Protein AF-A0A973NUR5-F1 (afdb_monomer_lite)

Foldseek 3Di:
DDDDDDDDDDDDDPDPDDPPDDDDDPPDDDDDDDDDDDDDDDDDDDDDDDDDDDDDDDDDDDDPPDPPPDDDDDDPDDDDDDDDDLAQDDDQWHDWDLWEWDQDPQWIWIKAWTQHPVRDIAIWIWATDNDSNCSHVTDIGTDPHGFHNWYWDQDVVVRDIDIHGDDD

Structure (mmCIF, N/CA/C/O backbone):
data_AF-A0A973NUR5-F1
#
_entry.id   AF-A0A973NUR5-F1
#
loop_
_atom_site.group_PDB
_atom_site.id
_atom_site.type_symbol
_atom_site.label_atom_id
_atom_site.label_alt_id
_atom_site.label_comp_id
_atom_site.label_asym_id
_atom_site.label_entity_id
_atom_site.label_seq_id
_atom_site.pdbx_PDB_ins_code
_atom_site.Cartn_x
_atom_site.Cartn_y
_atom_site.Cartn_z
_atom_site.occupancy
_atom_site.B_iso_or_equiv
_atom_site.auth_seq_id
_atom_site.auth_comp_id
_atom_site.auth_asym_id
_atom_site.auth_atom_id
_atom_site.pdbx_PDB_model_num
ATOM 1 N N . MET A 1 1 ? -3.883 46.532 49.078 1.00 40.19 1 MET A N 1
ATOM 2 C CA . MET A 1 1 ? -2.417 46.503 48.897 1.00 40.19 1 MET A CA 1
ATOM 3 C C . MET A 1 1 ? -2.118 45.722 47.630 1.00 40.19 1 MET A C 1
ATOM 5 O O . MET A 1 1 ? -2.351 44.525 47.605 1.00 40.19 1 MET A O 1
ATOM 9 N N . VAL A 1 2 ? -1.672 46.407 46.583 1.00 46.09 2 VAL A N 1
ATOM 10 C CA . VAL A 1 2 ? -0.840 45.842 45.503 1.00 46.09 2 VAL A CA 1
ATOM 11 C C . VAL A 1 2 ? 0.443 46.679 45.552 1.00 46.09 2 VAL A C 1
ATOM 13 O O . VAL A 1 2 ? 0.330 47.873 45.848 1.00 46.09 2 VAL A O 1
ATOM 16 N N . PRO A 1 3 ? 1.641 46.087 45.427 1.00 41.44 3 PRO A N 1
ATOM 17 C CA . PRO A 1 3 ? 2.214 45.682 44.132 1.00 41.44 3 PRO A CA 1
ATOM 18 C C . PRO A 1 3 ? 2.922 44.298 44.273 1.00 41.44 3 PRO A C 1
ATOM 20 O O . PRO A 1 3 ? 2.780 43.664 45.308 1.00 41.44 3 PRO A O 1
ATOM 23 N N . SER A 1 4 ? 3.659 43.680 43.348 1.00 32.97 4 SER A N 1
ATOM 24 C CA . SER A 1 4 ? 4.375 44.131 42.161 1.00 32.97 4 SER A CA 1
ATOM 25 C C . SER A 1 4 ? 4.742 42.920 41.286 1.00 32.97 4 SER A C 1
ATOM 27 O O . SER A 1 4 ? 4.818 41.785 41.752 1.00 32.97 4 SER A O 1
ATOM 29 N N . THR A 1 5 ? 4.984 43.207 40.017 1.00 37.94 5 THR A N 1
ATOM 30 C CA . THR A 1 5 ? 5.386 42.335 38.907 1.00 37.94 5 THR A CA 1
ATOM 31 C C . THR A 1 5 ? 6.862 41.905 38.917 1.00 37.94 5 THR A C 1
ATOM 33 O O . THR A 1 5 ? 7.700 42.609 39.472 1.00 37.94 5 THR A O 1
ATOM 36 N N . ALA A 1 6 ? 7.138 40.880 38.092 1.00 32.84 6 ALA A N 1
ATOM 37 C CA . ALA A 1 6 ? 8.287 40.709 37.178 1.00 32.84 6 ALA A CA 1
ATOM 38 C C . ALA A 1 6 ? 9.321 39.615 37.509 1.00 32.84 6 ALA A C 1
ATOM 40 O O . ALA A 1 6 ? 9.867 39.549 38.605 1.00 32.84 6 ALA A O 1
ATOM 41 N N . GLY A 1 7 ? 9.639 38.810 36.483 1.00 30.42 7 GLY A N 1
ATOM 42 C CA . GLY A 1 7 ? 10.801 37.923 36.467 1.00 30.42 7 GLY A CA 1
ATOM 43 C C . GLY A 1 7 ? 10.795 36.853 35.369 1.00 30.42 7 GLY A C 1
ATOM 44 O O . GLY A 1 7 ? 10.789 35.671 35.687 1.00 30.42 7 GLY A O 1
ATOM 45 N N . THR A 1 8 ? 10.820 37.238 34.089 1.00 40.22 8 THR A N 1
ATOM 46 C CA . THR A 1 8 ? 11.348 36.375 33.008 1.00 40.22 8 THR A CA 1
ATOM 47 C C . THR A 1 8 ? 12.877 36.503 32.980 1.00 40.22 8 THR A C 1
ATOM 49 O O . THR A 1 8 ? 13.383 37.612 33.161 1.00 40.22 8 THR A O 1
ATOM 52 N N . PRO A 1 9 ? 13.625 35.412 32.735 1.00 41.31 9 PRO A N 1
ATOM 53 C CA . PRO A 1 9 ? 14.464 35.345 31.526 1.00 41.31 9 PRO A CA 1
ATOM 54 C C . PRO A 1 9 ? 14.429 33.929 30.898 1.00 41.31 9 PRO A C 1
ATOM 56 O O . PRO A 1 9 ? 14.382 32.927 31.595 1.00 41.31 9 PRO A O 1
ATOM 59 N N . SER A 1 10 ? 14.227 33.786 29.588 1.00 30.02 10 SER A N 1
ATOM 60 C CA . SER A 1 10 ? 15.216 33.899 28.498 1.00 30.02 10 SER A CA 1
ATOM 61 C C . SER A 1 10 ? 15.787 32.536 28.076 1.00 30.02 10 SER A C 1
ATOM 63 O O . SER A 1 10 ? 16.493 31.886 28.834 1.00 30.02 10 SER A O 1
ATOM 65 N N . GLY A 1 11 ? 15.518 32.174 26.816 1.00 26.78 11 GLY A N 1
ATOM 66 C CA . GLY A 1 11 ? 16.498 31.533 25.936 1.00 26.78 11 GLY A CA 1
ATOM 67 C C . GLY A 1 11 ? 16.637 30.009 25.984 1.00 26.78 11 GLY A C 1
ATOM 68 O O . GLY A 1 11 ? 17.470 29.472 26.700 1.00 26.78 11 GLY A O 1
ATOM 69 N N . SER A 1 12 ? 15.954 29.309 25.079 1.00 30.83 12 SER A N 1
ATOM 70 C CA . SER A 1 12 ? 16.632 28.638 23.953 1.00 30.83 12 SER A CA 1
ATOM 71 C C . SER A 1 12 ? 15.610 27.942 23.052 1.00 30.83 12 SER A C 1
ATOM 73 O O . SER A 1 12 ? 15.053 26.891 23.348 1.00 30.83 12 SER A O 1
ATOM 75 N N . THR A 1 13 ? 15.358 28.577 21.916 1.00 32.00 13 THR A N 1
ATOM 76 C CA . THR A 1 13 ? 14.770 27.978 20.723 1.00 32.00 13 THR A CA 1
ATOM 77 C C . THR A 1 13 ? 15.790 27.030 20.098 1.00 32.00 13 THR A C 1
ATOM 79 O O . THR A 1 13 ? 16.827 27.468 19.605 1.00 32.00 13 THR A O 1
ATOM 82 N N . SER A 1 14 ? 15.503 25.731 20.068 1.00 30.48 14 SER A N 1
ATOM 83 C CA . SER A 1 14 ? 16.215 24.780 19.213 1.00 30.48 14 SER A CA 1
ATOM 84 C C . SER A 1 14 ? 15.539 24.728 17.842 1.00 30.48 14 SER A C 1
ATOM 86 O O . SER A 1 14 ? 14.728 23.862 17.530 1.00 30.48 14 SER A O 1
ATOM 88 N N . THR A 1 15 ? 15.883 25.698 16.999 1.00 30.20 15 THR A N 1
ATOM 89 C CA . THR A 1 15 ? 15.704 25.609 15.548 1.00 30.20 15 THR A CA 1
ATOM 90 C 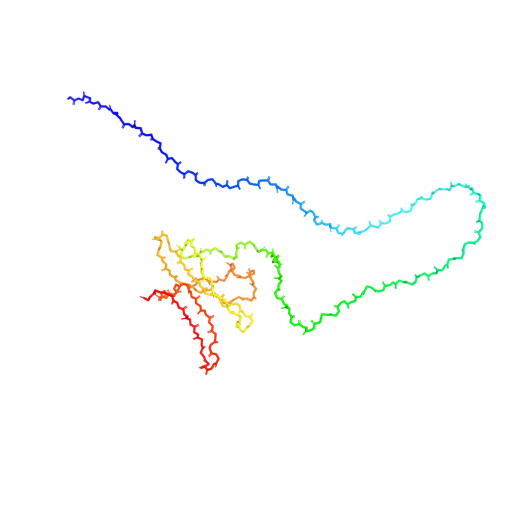C . THR A 1 15 ? 16.773 24.679 14.989 1.00 30.20 15 THR A C 1
ATOM 92 O O . THR A 1 15 ? 17.932 25.076 14.871 1.00 30.20 15 THR A O 1
ATOM 95 N N . THR A 1 16 ? 16.419 23.446 14.633 1.00 33.38 16 THR A N 1
ATOM 96 C CA . THR A 1 16 ? 17.281 22.634 13.766 1.00 33.38 16 THR A CA 1
ATOM 97 C C . THR A 1 16 ? 16.956 22.991 12.321 1.00 33.38 16 THR A C 1
ATOM 99 O O . THR A 1 16 ? 15.876 22.702 11.811 1.00 33.38 16 THR A O 1
ATOM 102 N N . GLY A 1 17 ? 17.878 23.742 11.722 1.00 28.77 17 GLY A N 1
ATOM 103 C CA . GLY A 1 17 ? 17.752 24.339 10.404 1.00 28.77 17 GLY A CA 1
ATOM 104 C C . GLY A 1 17 ? 17.673 23.323 9.269 1.00 28.77 17 GLY A C 1
ATOM 105 O O . GLY A 1 17 ? 18.337 22.288 9.261 1.00 28.77 17 GLY A O 1
ATOM 106 N N . ALA A 1 18 ? 16.868 23.693 8.279 1.00 35.31 18 ALA A N 1
ATOM 107 C CA . ALA A 1 18 ? 16.905 23.167 6.929 1.00 35.31 18 ALA A CA 1
ATOM 108 C C . ALA A 1 18 ? 18.272 23.441 6.274 1.00 35.31 18 ALA A C 1
ATOM 110 O O . ALA A 1 18 ? 18.810 24.541 6.436 1.00 35.31 18 ALA A O 1
ATOM 111 N N . PRO A 1 19 ? 18.810 22.534 5.444 1.00 37.59 19 PRO A N 1
ATOM 112 C CA . PRO A 1 19 ? 19.775 22.939 4.442 1.00 37.59 19 PRO A CA 1
ATOM 113 C C . PRO A 1 19 ? 19.035 23.678 3.319 1.00 37.59 19 PRO A C 1
ATOM 115 O O . PRO A 1 19 ? 18.439 23.081 2.424 1.00 37.59 19 PRO A O 1
ATOM 118 N N . SER A 1 20 ? 19.089 25.010 3.383 1.00 35.62 20 SER A N 1
ATOM 119 C CA . SER A 1 20 ? 18.878 25.884 2.230 1.00 35.62 20 SER A CA 1
ATOM 120 C C . SER A 1 20 ? 19.991 25.605 1.220 1.00 35.62 20 SER A C 1
ATOM 122 O O . SER A 1 20 ? 21.132 26.025 1.399 1.00 35.62 20 SER A O 1
ATOM 124 N N . GLY A 1 21 ? 19.661 24.847 0.180 1.00 30.42 21 GLY A N 1
ATOM 125 C CA . GLY A 1 21 ? 20.516 24.577 -0.970 1.00 30.42 21 GLY A CA 1
ATOM 126 C C . GLY A 1 21 ? 19.815 25.016 -2.245 1.00 30.42 21 GLY A C 1
ATOM 127 O O . GLY A 1 21 ? 19.405 24.188 -3.052 1.00 30.42 21 GLY A O 1
ATOM 128 N N . THR A 1 22 ? 19.634 26.321 -2.427 1.00 35.69 22 THR A N 1
ATOM 129 C CA . THR A 1 22 ? 19.137 26.878 -3.685 1.00 35.69 22 THR A CA 1
ATOM 130 C C . THR A 1 22 ? 20.237 26.786 -4.739 1.00 35.69 22 THR A C 1
ATOM 132 O O . THR A 1 22 ? 21.165 27.592 -4.747 1.00 35.69 22 THR A O 1
ATOM 135 N N . ARG A 1 23 ? 20.108 25.850 -5.679 1.00 34.75 23 ARG A N 1
ATOM 136 C CA . ARG A 1 23 ? 20.484 26.079 -7.080 1.00 34.75 23 ARG A CA 1
ATOM 137 C C . ARG A 1 23 ? 19.408 25.471 -7.970 1.00 34.75 23 ARG A C 1
ATOM 139 O O . ARG A 1 23 ? 19.351 24.262 -8.160 1.00 34.75 23 ARG A O 1
ATOM 146 N N . LEU A 1 24 ? 18.546 26.339 -8.504 1.00 34.09 24 LEU A N 1
ATOM 147 C CA . LEU A 1 24 ? 17.799 26.034 -9.715 1.00 34.09 24 LEU A CA 1
ATOM 148 C C . LEU A 1 24 ? 18.813 25.845 -10.844 1.00 34.09 24 LEU A C 1
ATOM 150 O O . LEU A 1 24 ? 19.544 26.770 -11.191 1.00 34.09 24 LEU A O 1
ATOM 154 N N . SER A 1 25 ? 18.805 24.670 -11.449 1.00 33.41 25 SER A N 1
ATOM 155 C CA . SER A 1 25 ? 19.230 24.499 -12.831 1.00 33.41 25 SER A CA 1
ATOM 156 C C . SER A 1 25 ? 18.106 23.766 -13.541 1.00 33.41 25 SER A C 1
ATOM 158 O O . SER A 1 25 ? 17.991 22.545 -13.483 1.00 33.41 25 SER A O 1
ATOM 160 N N . SER A 1 26 ? 17.229 24.558 -14.151 1.00 36.06 26 SER A N 1
ATOM 161 C CA . SER A 1 26 ? 16.274 24.123 -15.159 1.00 36.06 26 SER A CA 1
ATOM 162 C C . SER A 1 26 ? 17.050 23.476 -16.307 1.00 36.06 26 SER A C 1
ATOM 164 O O . SER A 1 26 ? 17.674 24.180 -17.100 1.00 36.06 26 SER A O 1
ATOM 166 N N . ALA A 1 27 ? 17.044 22.147 -16.386 1.00 36.31 27 ALA A N 1
ATOM 167 C CA . ALA A 1 27 ? 17.472 21.452 -17.590 1.00 36.31 27 ALA A CA 1
ATOM 168 C C . ALA A 1 27 ? 16.307 21.508 -18.581 1.00 36.31 27 ALA A C 1
ATOM 170 O O . ALA A 1 27 ? 15.298 20.819 -18.437 1.00 36.31 27 ALA A O 1
ATOM 171 N N . SER A 1 28 ? 16.428 22.414 -19.541 1.00 35.59 28 SER A N 1
ATOM 172 C CA . SER A 1 28 ? 15.559 22.536 -20.698 1.00 35.59 28 SER A CA 1
ATOM 173 C C . SER A 1 28 ? 15.670 21.278 -21.561 1.00 35.59 28 SER A C 1
ATOM 175 O O . SER A 1 28 ? 16.735 20.958 -22.084 1.00 35.59 28 SER A O 1
ATOM 177 N N . SER A 1 29 ? 14.554 20.574 -21.739 1.00 37.75 29 SER A N 1
ATOM 178 C CA . SER A 1 29 ? 14.399 19.600 -22.819 1.00 37.75 29 SER A CA 1
ATOM 179 C C . SER A 1 29 ? 14.508 20.323 -24.166 1.00 37.75 29 SER A C 1
ATOM 181 O O . SER A 1 29 ? 13.831 21.340 -24.343 1.00 37.75 29 SER A O 1
ATOM 183 N N . PRO A 1 30 ? 15.282 19.835 -25.149 1.00 37.53 30 PRO A N 1
ATOM 184 C CA . PRO A 1 30 ? 15.168 20.356 -26.500 1.00 37.53 30 PRO A CA 1
ATOM 185 C C . PRO A 1 30 ? 13.855 19.857 -27.114 1.00 37.53 30 PRO A C 1
ATOM 187 O O . PRO A 1 30 ? 13.684 18.673 -27.404 1.00 37.53 30 PRO A O 1
ATOM 190 N N . ALA A 1 31 ? 12.913 20.781 -27.299 1.00 34.03 31 ALA A N 1
ATOM 191 C CA . ALA A 1 31 ? 11.789 20.596 -28.199 1.00 34.03 31 ALA A CA 1
ATOM 192 C C . ALA A 1 31 ? 12.322 20.577 -29.640 1.00 34.03 31 ALA A C 1
ATOM 194 O O . ALA A 1 31 ? 12.933 21.542 -30.099 1.00 34.03 31 ALA A O 1
ATOM 195 N N . ALA A 1 32 ? 12.097 19.476 -30.352 1.00 32.25 32 ALA A N 1
ATOM 196 C CA . ALA A 1 32 ? 12.304 19.410 -31.789 1.00 32.25 32 ALA A CA 1
ATOM 197 C C . ALA A 1 32 ? 11.175 20.187 -32.482 1.00 32.25 32 ALA A C 1
ATOM 199 O O . ALA A 1 32 ? 10.031 19.736 -32.507 1.00 32.25 32 ALA A O 1
ATOM 200 N N . ALA A 1 33 ? 11.496 21.357 -33.031 1.00 36.47 33 ALA A N 1
ATOM 201 C CA . ALA A 1 33 ? 10.633 22.080 -33.957 1.00 36.47 33 ALA A CA 1
ATOM 202 C C . ALA A 1 33 ? 11.183 21.905 -35.380 1.00 36.47 33 ALA A C 1
ATOM 204 O O . ALA A 1 33 ? 12.280 22.363 -35.695 1.00 36.47 33 ALA A O 1
ATOM 205 N N . GLY A 1 34 ? 10.419 21.208 -36.221 1.00 29.70 34 GLY A N 1
ATOM 206 C CA . GLY A 1 34 ? 10.587 21.186 -37.672 1.00 29.70 34 GLY A CA 1
ATOM 207 C C . GLY A 1 34 ? 9.633 22.179 -38.346 1.00 29.70 34 GLY A C 1
ATOM 208 O O . GLY A 1 34 ? 8.526 22.398 -37.863 1.00 29.70 34 GLY A O 1
ATOM 209 N N . GLY A 1 35 ? 10.070 22.753 -39.471 1.00 30.16 35 GLY A N 1
ATOM 210 C CA . GLY A 1 35 ? 9.287 23.622 -40.365 1.00 30.16 35 GLY A CA 1
ATOM 211 C C . GLY A 1 35 ? 10.204 24.650 -41.042 1.00 30.16 35 GLY A C 1
ATOM 212 O O . GLY A 1 35 ? 10.656 25.578 -40.391 1.00 30.16 35 GLY A O 1
ATOM 213 N N . SER A 1 36 ? 10.742 24.385 -42.235 1.00 30.33 36 SER A N 1
ATOM 214 C CA . SER A 1 36 ? 10.149 24.570 -43.577 1.00 30.33 36 SER A CA 1
ATOM 215 C C . SER A 1 36 ? 10.411 25.959 -44.194 1.00 30.33 36 SER A C 1
ATOM 217 O O . SER A 1 36 ? 9.824 26.949 -43.783 1.00 30.33 36 SER A O 1
ATOM 219 N N . THR A 1 37 ? 11.223 25.939 -45.266 1.00 31.55 37 THR A N 1
ATOM 220 C CA . THR A 1 37 ? 11.188 26.755 -46.508 1.00 31.55 37 THR A CA 1
ATOM 221 C C . THR A 1 37 ? 11.342 28.283 -46.455 1.00 31.55 37 THR A C 1
ATOM 223 O O . THR A 1 37 ? 10.459 28.980 -45.969 1.00 31.55 37 THR A O 1
ATOM 226 N N . THR A 1 38 ? 12.339 28.830 -47.173 1.00 30.36 38 THR A N 1
ATOM 227 C CA . THR A 1 38 ? 12.161 29.469 -48.509 1.00 30.36 38 THR A CA 1
ATOM 228 C C . THR A 1 38 ? 13.498 29.991 -49.065 1.00 30.36 38 THR A C 1
ATOM 230 O O . THR A 1 38 ? 14.355 30.474 -48.333 1.00 30.36 38 THR A O 1
ATOM 233 N N . ALA A 1 39 ? 13.663 29.836 -50.380 1.00 32.59 39 ALA A N 1
ATOM 234 C CA . ALA A 1 39 ? 14.823 30.174 -51.197 1.00 32.59 39 ALA A CA 1
ATOM 235 C C . ALA A 1 39 ? 15.048 31.687 -51.402 1.00 32.59 39 ALA A C 1
ATOM 237 O O . ALA A 1 39 ? 14.109 32.476 -51.382 1.00 32.59 39 ALA A O 1
ATOM 238 N N . GLY A 1 40 ? 16.292 32.063 -51.719 1.00 32.72 40 GLY A N 1
ATOM 239 C CA . GLY A 1 40 ? 16.650 33.391 -52.222 1.00 32.72 40 GLY A CA 1
ATOM 240 C C . GLY A 1 40 ? 18.058 33.409 -52.819 1.00 32.72 40 GLY A C 1
ATOM 241 O O . GLY A 1 40 ? 19.046 33.483 -52.097 1.00 32.72 40 GLY A O 1
ATOM 242 N N . SER A 1 41 ? 18.149 33.296 -54.144 1.00 33.62 41 SER A N 1
ATOM 243 C CA . SER A 1 41 ? 19.388 33.305 -54.932 1.00 33.62 41 SER A CA 1
ATOM 244 C C . SER A 1 41 ? 19.954 34.715 -55.143 1.00 33.62 41 SER A C 1
ATOM 246 O O . SER A 1 41 ? 19.188 35.644 -55.388 1.00 33.62 41 SER A O 1
ATOM 248 N N . LYS A 1 42 ? 21.290 34.849 -55.222 1.00 34.66 42 LYS A N 1
ATOM 249 C CA . LYS A 1 42 ? 21.975 35.798 -56.129 1.00 34.66 42 LYS A CA 1
ATOM 250 C C . LYS A 1 42 ? 23.436 35.352 -56.392 1.00 34.66 42 LYS A C 1
ATOM 252 O O . LYS A 1 42 ? 24.060 34.844 -55.464 1.00 34.66 42 LYS A O 1
ATOM 257 N N . PRO A 1 43 ? 23.981 35.494 -57.623 1.00 45.38 43 PRO A N 1
ATOM 258 C CA . PRO A 1 43 ? 25.247 34.876 -58.043 1.00 45.38 43 PRO A CA 1
ATOM 259 C C . PRO A 1 43 ? 26.447 35.825 -57.864 1.00 45.38 43 PRO A C 1
ATOM 261 O O . PRO A 1 43 ? 26.223 37.010 -57.611 1.00 45.38 43 PRO A O 1
ATOM 264 N N . THR A 1 44 ? 27.690 35.335 -58.044 1.00 30.20 44 THR A N 1
ATOM 265 C CA . THR A 1 44 ? 28.726 35.864 -58.981 1.00 30.20 44 THR A CA 1
ATOM 266 C C . THR A 1 44 ? 30.093 35.152 -58.814 1.00 30.20 44 THR A C 1
ATOM 268 O O . THR A 1 44 ? 30.634 35.119 -57.720 1.00 30.20 44 THR A O 1
ATOM 271 N N . SER A 1 45 ? 30.616 34.659 -59.950 1.00 29.56 45 SER A N 1
ATOM 272 C CA . SER A 1 45 ? 32.015 34.508 -60.429 1.00 29.56 45 SER A CA 1
ATOM 273 C C . SER A 1 45 ? 33.131 33.872 -59.575 1.00 29.56 45 SER A C 1
ATOM 275 O O . SER A 1 45 ? 33.443 34.344 -58.488 1.00 29.56 45 SER A O 1
ATOM 277 N N . GLY A 1 46 ? 33.865 32.922 -60.184 1.00 31.39 46 GLY A N 1
ATOM 278 C CA . GLY A 1 46 ? 35.280 32.676 -59.868 1.00 31.39 46 GLY A CA 1
ATOM 279 C C . GLY A 1 46 ? 35.790 31.233 -60.018 1.00 31.39 46 GLY A C 1
ATOM 280 O O . GLY A 1 46 ? 35.615 30.429 -59.118 1.00 31.39 46 GLY A O 1
ATOM 281 N N . THR A 1 47 ? 36.517 30.982 -61.114 1.00 31.55 47 THR A N 1
ATOM 282 C CA . THR A 1 47 ? 37.759 30.173 -61.200 1.00 31.55 47 THR A CA 1
ATOM 283 C C . THR A 1 47 ? 37.731 28.631 -61.076 1.00 31.55 47 THR A C 1
ATOM 285 O O . THR A 1 47 ? 37.422 28.038 -60.052 1.00 31.55 47 THR A O 1
ATOM 288 N N . THR A 1 48 ? 38.202 28.008 -62.163 1.00 38.84 48 THR A N 1
ATOM 289 C CA . THR A 1 48 ? 38.653 26.625 -62.418 1.00 38.84 48 THR A CA 1
ATOM 290 C C . THR A 1 48 ? 39.364 25.899 -61.263 1.00 38.84 48 THR A C 1
ATOM 292 O O . THR A 1 48 ? 40.365 26.407 -60.769 1.00 38.84 48 THR A O 1
ATOM 295 N N . THR A 1 49 ? 38.965 24.653 -60.937 1.00 32.31 49 THR A N 1
ATOM 296 C CA . THR A 1 49 ? 39.833 23.589 -60.356 1.00 32.31 49 THR A CA 1
ATOM 297 C C . THR A 1 49 ? 39.234 22.172 -60.574 1.00 32.31 49 THR A C 1
ATOM 299 O O . THR A 1 49 ? 38.047 21.979 -60.353 1.00 32.31 49 THR A O 1
ATOM 302 N N . ALA A 1 50 ?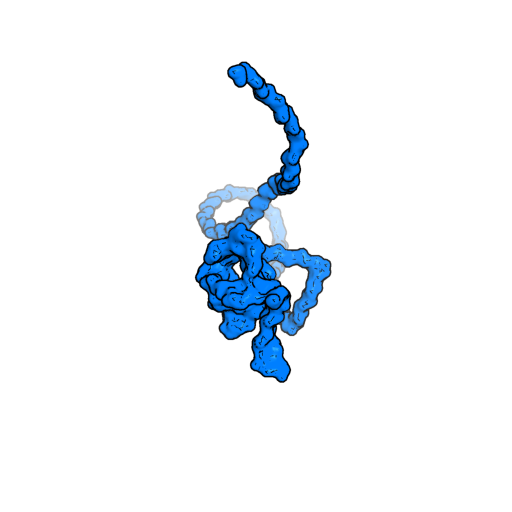 40.090 21.243 -61.037 1.00 38.75 50 ALA A N 1
ATOM 303 C CA . ALA A 1 50 ? 40.109 19.757 -61.112 1.00 38.75 50 ALA A CA 1
ATOM 304 C C . ALA A 1 50 ? 38.864 18.857 -60.818 1.00 38.75 50 ALA A C 1
ATOM 306 O O . ALA A 1 50 ? 38.055 19.163 -59.947 1.00 38.75 50 ALA A O 1
ATOM 307 N N . PRO A 1 51 ? 38.748 17.664 -61.460 1.00 40.75 51 PRO A N 1
ATOM 308 C CA . PRO A 1 51 ? 37.660 16.718 -61.204 1.00 40.75 51 PRO A CA 1
ATOM 309 C C . PRO A 1 51 ? 37.902 15.912 -59.916 1.00 40.75 51 PRO A C 1
ATOM 311 O O . PRO A 1 51 ? 38.868 15.159 -59.812 1.00 40.75 51 PRO A O 1
ATOM 314 N N . SER A 1 52 ? 36.993 16.033 -58.949 1.00 36.62 52 SER A N 1
ATOM 315 C CA . SER A 1 52 ? 36.964 15.206 -57.737 1.00 36.62 52 SER A CA 1
ATOM 316 C C . SER A 1 52 ? 36.019 14.020 -57.934 1.00 36.62 52 SER A C 1
ATOM 318 O O . SER A 1 52 ? 34.829 14.202 -58.183 1.00 36.62 52 SER A O 1
ATOM 320 N N . THR A 1 53 ? 36.536 12.798 -57.806 1.00 39.03 53 THR A N 1
ATOM 321 C CA . THR A 1 53 ? 35.748 11.559 -57.770 1.00 39.03 53 THR A CA 1
ATOM 322 C C . THR A 1 53 ? 34.969 11.471 -56.457 1.00 39.03 53 THR A C 1
ATOM 324 O O . THR A 1 53 ? 35.555 11.268 -55.393 1.00 39.03 53 THR A O 1
ATOM 327 N N . THR A 1 54 ? 33.648 11.619 -56.512 1.00 33.50 54 THR A N 1
ATOM 328 C CA . THR A 1 54 ? 32.746 11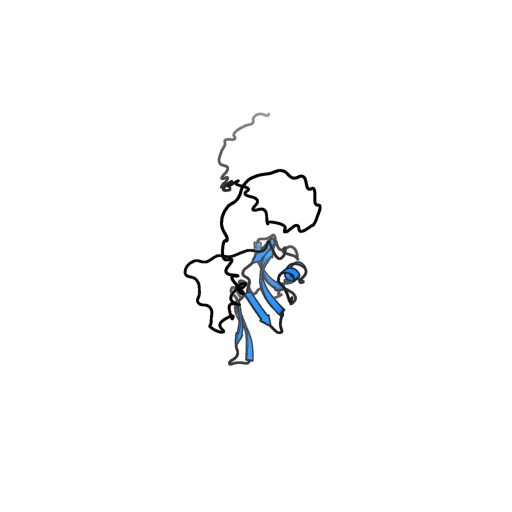.406 -55.376 1.00 33.50 54 THR A CA 1
ATOM 329 C C . THR A 1 54 ? 32.442 9.918 -55.205 1.00 33.50 54 THR A C 1
ATOM 331 O O . THR A 1 54 ? 31.642 9.340 -55.935 1.00 33.50 54 THR A O 1
ATOM 334 N N . THR A 1 55 ? 33.059 9.292 -54.205 1.00 40.09 55 THR A N 1
ATOM 335 C CA . THR A 1 55 ? 32.629 7.987 -53.687 1.00 40.09 55 THR A CA 1
ATOM 336 C C . THR A 1 55 ? 31.385 8.194 -52.820 1.00 40.09 55 THR A C 1
ATOM 338 O O . THR A 1 55 ? 31.447 8.836 -51.773 1.00 40.09 55 THR A O 1
ATOM 341 N N . THR A 1 56 ? 30.239 7.684 -53.267 1.00 38.44 56 THR A N 1
ATOM 342 C CA . THR A 1 56 ? 28.968 7.702 -52.531 1.00 38.44 56 THR A CA 1
ATOM 343 C C . THR A 1 56 ? 29.015 6.710 -51.364 1.00 38.44 56 THR A C 1
ATOM 345 O O . THR A 1 56 ? 28.969 5.500 -51.571 1.00 38.44 56 THR A O 1
ATOM 348 N N . THR A 1 57 ? 29.088 7.209 -50.129 1.00 42.50 57 THR A N 1
ATOM 349 C CA . THR A 1 57 ? 28.951 6.392 -48.913 1.00 42.50 57 THR A CA 1
ATOM 350 C C . THR A 1 57 ? 27.469 6.139 -48.626 1.00 42.50 57 THR A C 1
ATOM 352 O O . THR A 1 57 ? 26.690 7.081 -48.481 1.00 42.50 57 THR A O 1
ATOM 355 N N . ALA A 1 58 ? 27.075 4.866 -48.561 1.00 50.59 58 ALA A N 1
ATOM 356 C CA . ALA A 1 58 ? 25.721 4.432 -48.222 1.00 50.59 58 ALA A CA 1
ATOM 357 C C . ALA A 1 58 ? 25.336 4.818 -46.773 1.00 50.59 58 ALA A C 1
ATOM 359 O O . ALA A 1 58 ? 26.202 4.814 -45.895 1.00 50.59 58 ALA A O 1
ATOM 360 N N . PRO A 1 59 ? 24.055 5.125 -46.488 1.00 48.72 59 PRO A N 1
ATOM 361 C CA . PRO A 1 59 ? 23.601 5.428 -45.133 1.00 48.72 59 PRO A CA 1
ATOM 362 C C . PRO A 1 59 ? 23.674 4.181 -44.238 1.00 48.72 59 PRO A C 1
ATOM 364 O O . PRO A 1 59 ? 23.126 3.131 -44.574 1.00 48.72 59 PRO A O 1
ATOM 367 N N . SER A 1 60 ? 24.353 4.294 -43.093 1.00 48.69 60 SER A N 1
ATOM 368 C CA . SER A 1 60 ? 24.434 3.236 -42.087 1.00 48.69 60 SER A CA 1
ATOM 369 C C . SER A 1 60 ? 23.179 3.227 -41.211 1.00 48.69 60 SER A C 1
ATOM 371 O O . SER A 1 60 ? 22.838 4.204 -40.545 1.00 48.69 60 SER A O 1
ATOM 373 N N . THR A 1 61 ? 22.474 2.100 -41.208 1.00 54.53 61 THR A N 1
ATOM 374 C CA . THR A 1 61 ? 21.358 1.844 -40.295 1.00 54.53 61 THR A CA 1
ATOM 375 C C . THR A 1 61 ? 21.893 1.755 -38.858 1.00 54.53 61 THR A C 1
ATOM 377 O O . THR A 1 61 ? 22.821 0.976 -38.621 1.00 54.53 61 THR A O 1
ATOM 380 N N . PRO A 1 62 ? 21.356 2.509 -37.879 1.00 54.94 62 PRO A N 1
ATOM 381 C CA . PRO A 1 62 ? 21.757 2.358 -36.484 1.00 54.94 62 PRO A CA 1
ATOM 382 C C . PRO A 1 62 ? 21.442 0.937 -35.983 1.00 54.94 62 PRO A C 1
ATOM 384 O O . PRO A 1 62 ? 20.383 0.391 -36.315 1.00 54.94 62 PRO A O 1
ATOM 387 N N . PRO A 1 63 ? 22.335 0.313 -35.192 1.00 52.31 63 PRO A N 1
ATOM 388 C CA . PRO A 1 63 ? 22.117 -1.037 -34.701 1.00 52.31 63 PRO A CA 1
ATOM 389 C C . PRO A 1 63 ? 20.878 -1.046 -33.807 1.00 52.31 63 PRO A C 1
ATOM 391 O O . PRO A 1 63 ? 20.796 -0.337 -32.805 1.00 52.31 63 PRO A O 1
ATOM 394 N N . THR A 1 64 ? 19.896 -1.862 -34.178 1.00 52.22 64 THR A N 1
ATOM 395 C CA . THR A 1 64 ? 18.783 -2.184 -33.289 1.00 52.22 64 THR A CA 1
ATOM 396 C C . THR A 1 64 ? 19.350 -3.088 -32.203 1.00 52.22 64 THR A C 1
ATOM 398 O O . THR A 1 64 ? 19.618 -4.262 -32.452 1.00 52.22 64 THR A O 1
ATOM 401 N N . THR A 1 65 ? 19.607 -2.538 -31.015 1.00 55.19 65 THR A N 1
ATOM 402 C CA . THR A 1 65 ? 20.058 -3.320 -29.861 1.00 55.19 65 THR A CA 1
ATOM 403 C C . THR A 1 65 ? 18.958 -4.308 -29.493 1.00 55.19 65 THR A C 1
ATOM 405 O O . THR A 1 65 ? 17.967 -3.953 -28.854 1.00 55.19 65 THR A O 1
ATOM 408 N N . ALA A 1 66 ? 19.117 -5.556 -29.931 1.00 55.09 66 ALA A N 1
ATOM 409 C CA . ALA A 1 66 ? 18.294 -6.664 -29.486 1.00 55.09 66 ALA A CA 1
ATOM 410 C C . ALA A 1 66 ? 18.357 -6.719 -27.954 1.00 55.09 66 ALA A C 1
ATOM 412 O O . ALA A 1 66 ? 19.437 -6.788 -27.363 1.00 55.09 66 ALA A O 1
ATOM 413 N N . ARG A 1 67 ? 17.195 -6.638 -27.301 1.00 57.38 67 ARG A N 1
ATOM 414 C CA . ARG A 1 67 ? 17.090 -6.732 -25.846 1.00 57.38 67 ARG A CA 1
ATOM 415 C C . ARG A 1 67 ? 17.412 -8.177 -25.473 1.00 57.38 67 ARG A C 1
ATOM 417 O O . ARG A 1 67 ? 16.567 -9.056 -25.612 1.00 57.38 67 ARG A O 1
ATOM 424 N N . ALA A 1 68 ? 18.661 -8.428 -25.090 1.00 55.59 68 ALA A N 1
ATOM 425 C CA . ALA A 1 68 ? 19.094 -9.735 -24.628 1.00 55.59 68 ALA A CA 1
ATOM 426 C C . ALA A 1 68 ? 18.171 -10.189 -23.488 1.00 55.59 68 ALA A C 1
ATOM 428 O O . ALA A 1 68 ? 17.970 -9.460 -22.519 1.00 55.59 68 ALA A O 1
ATOM 429 N N . SER A 1 69 ? 17.619 -11.395 -23.600 1.00 59.59 69 SER A N 1
ATOM 430 C CA . SER A 1 69 ? 16.783 -12.050 -22.587 1.00 59.59 69 SER A CA 1
ATOM 431 C C . SER A 1 69 ? 17.598 -12.565 -21.388 1.00 59.59 69 SER A C 1
ATOM 433 O O . SER A 1 69 ? 17.267 -13.590 -20.797 1.00 59.59 69 SER A O 1
ATOM 435 N N . GLY A 1 70 ? 18.698 -11.886 -21.058 1.00 68.56 70 GLY A N 1
ATOM 436 C CA . GLY A 1 70 ? 19.510 -12.146 -19.877 1.00 68.56 70 GLY A CA 1
ATOM 437 C C . GLY A 1 70 ? 18.958 -11.365 -18.690 1.00 68.56 70 GLY A C 1
ATOM 438 O O . GLY A 1 70 ? 18.510 -10.231 -18.845 1.00 68.56 70 GLY A O 1
ATOM 439 N N . GLY A 1 71 ? 18.968 -11.973 -17.504 1.00 85.44 71 GLY A N 1
ATOM 440 C CA . GLY A 1 71 ? 18.621 -11.262 -16.276 1.00 85.44 71 GLY A CA 1
ATOM 441 C C . GLY A 1 71 ? 19.498 -10.019 -16.084 1.00 85.44 71 GLY A C 1
ATOM 442 O O . GLY A 1 71 ? 20.664 -10.000 -16.473 1.00 85.44 71 GLY A O 1
ATOM 443 N N . CYS A 1 72 ? 18.938 -8.974 -15.481 1.00 92.12 72 CYS A N 1
ATOM 444 C CA . CYS A 1 72 ? 19.691 -7.774 -15.127 1.00 92.12 72 CYS A CA 1
ATOM 445 C C . CYS A 1 72 ? 20.400 -7.995 -13.784 1.00 92.12 72 CYS A C 1
ATOM 447 O O . CYS A 1 72 ? 1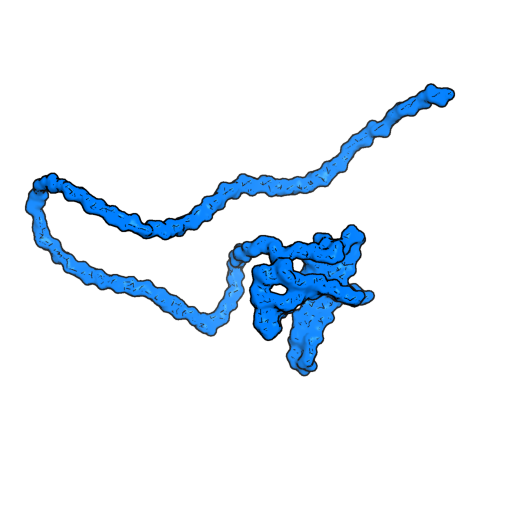9.742 -8.299 -12.789 1.00 92.12 72 CYS A O 1
ATOM 449 N N . SER A 1 73 ? 21.721 -7.816 -13.725 1.00 95.50 73 SER A N 1
ATOM 450 C CA . SER A 1 73 ? 22.439 -7.739 -12.447 1.00 95.50 73 SER A CA 1
ATOM 451 C C . SER A 1 73 ? 22.121 -6.425 -11.731 1.00 95.50 73 SER A C 1
ATOM 453 O O . SER A 1 73 ? 21.893 -5.401 -12.378 1.00 95.50 73 SER A O 1
ATOM 455 N N . LEU A 1 74 ? 22.167 -6.427 -10.397 1.00 96.38 74 LEU A N 1
ATOM 456 C CA . LEU A 1 74 ? 22.118 -5.181 -9.631 1.00 96.38 74 LEU A CA 1
ATOM 457 C C . LEU A 1 74 ? 23.325 -4.294 -9.986 1.00 96.38 74 LEU A C 1
ATOM 459 O O . LEU A 1 74 ? 24.425 -4.819 -10.186 1.00 96.38 74 LEU A O 1
ATOM 463 N N . PRO A 1 75 ? 23.152 -2.967 -10.077 1.00 95.75 75 PRO A N 1
ATOM 464 C CA . PRO A 1 75 ? 24.253 -2.069 -10.383 1.00 95.75 75 PRO A CA 1
ATOM 465 C C . PRO A 1 75 ? 25.162 -1.876 -9.159 1.00 95.75 75 PRO A C 1
ATOM 467 O O . PRO A 1 75 ? 24.711 -1.926 -8.016 1.00 95.75 75 PRO A O 1
ATOM 470 N N . SER A 1 76 ? 26.444 -1.586 -9.388 1.00 97.56 76 SER A N 1
ATOM 471 C CA . SER A 1 76 ? 27.382 -1.183 -8.325 1.00 97.56 76 SER A CA 1
ATOM 472 C C . SER A 1 76 ? 27.156 0.255 -7.843 1.00 97.56 76 SER A C 1
ATOM 474 O O . SER A 1 76 ? 27.615 0.636 -6.770 1.00 97.56 76 SER A O 1
ATOM 476 N N . THR A 1 77 ? 26.456 1.073 -8.632 1.00 98.06 77 THR A N 1
ATOM 477 C CA . THR A 1 77 ? 26.043 2.439 -8.289 1.00 98.06 77 THR A CA 1
ATOM 478 C C . THR A 1 77 ? 24.601 2.648 -8.734 1.00 98.06 77 THR A C 1
ATOM 480 O O . THR A 1 77 ? 24.259 2.414 -9.891 1.00 98.06 77 THR A O 1
ATOM 483 N N . TYR A 1 78 ? 23.743 3.066 -7.808 1.00 97.62 78 TYR A N 1
ATOM 484 C CA . TYR A 1 78 ? 22.313 3.214 -8.055 1.00 97.62 78 TYR A CA 1
ATOM 485 C C . TYR A 1 78 ? 21.959 4.619 -8.541 1.00 97.62 78 TYR A C 1
ATOM 487 O O . TYR A 1 78 ? 22.380 5.616 -7.957 1.00 97.62 78 TYR A O 1
ATOM 495 N N . HIS A 1 79 ? 21.106 4.683 -9.560 1.00 98.00 79 HIS A N 1
ATOM 496 C CA . HIS A 1 79 ? 20.494 5.912 -10.052 1.00 98.00 79 HIS A CA 1
ATOM 497 C C . HIS A 1 79 ? 18.980 5.705 -10.120 1.00 98.00 79 HIS A C 1
ATOM 499 O O . HIS A 1 79 ? 18.519 4.739 -10.726 1.00 98.00 79 HIS A O 1
ATOM 505 N N . TRP A 1 80 ? 18.212 6.608 -9.511 1.00 98.25 80 TRP A N 1
ATOM 506 C CA . TRP A 1 80 ? 16.753 6.526 -9.447 1.00 98.25 80 TRP A CA 1
ATOM 507 C C . TRP A 1 80 ? 16.126 7.831 -9.935 1.00 98.25 80 TRP A C 1
ATOM 509 O O . TRP A 1 80 ? 16.628 8.914 -9.636 1.00 98.25 80 TRP A O 1
ATOM 519 N N . SER A 1 81 ? 15.004 7.732 -10.644 1.00 98.19 81 SER A N 1
ATOM 520 C CA . SER A 1 81 ? 14.037 8.823 -10.764 1.00 98.19 81 SER A CA 1
ATOM 521 C C . SER A 1 81 ? 12.901 8.584 -9.769 1.00 98.19 81 SER A C 1
ATOM 523 O O . SER A 1 81 ? 12.607 7.444 -9.415 1.00 98.19 81 SER A O 1
ATOM 525 N N . SER A 1 82 ? 12.278 9.660 -9.291 1.00 97.88 82 SER A N 1
ATOM 526 C CA . SER A 1 82 ? 11.204 9.588 -8.298 1.00 97.88 82 SER A CA 1
ATOM 527 C C . SER A 1 82 ? 9.942 10.251 -8.822 1.00 97.88 82 SER A C 1
ATOM 529 O O . SER A 1 82 ? 9.997 11.215 -9.586 1.00 97.88 82 SER A O 1
ATOM 531 N N . THR A 1 83 ? 8.797 9.763 -8.360 1.00 98.38 83 THR A N 1
ATOM 532 C CA . THR A 1 83 ? 7.533 10.493 -8.449 1.00 98.38 83 THR A CA 1
ATOM 533 C C . THR A 1 83 ? 7.490 11.606 -7.396 1.00 98.38 83 THR A C 1
ATOM 535 O O . THR A 1 83 ? 8.358 11.694 -6.522 1.00 98.38 83 THR A O 1
ATOM 538 N N . GLY A 1 84 ? 6.440 12.430 -7.443 1.00 98.06 84 GLY A N 1
ATOM 539 C CA . GLY A 1 84 ? 5.985 13.158 -6.257 1.00 98.06 84 GLY A CA 1
ATOM 540 C C . GLY A 1 84 ? 5.253 12.234 -5.267 1.00 98.06 84 GLY A C 1
ATOM 541 O O . GLY A 1 84 ? 5.168 11.023 -5.505 1.00 98.06 84 GLY A O 1
ATOM 542 N N . PRO A 1 85 ? 4.691 12.783 -4.174 1.00 98.38 85 PRO A N 1
ATOM 543 C CA . PRO A 1 85 ? 3.808 12.033 -3.282 1.00 98.38 85 PRO A CA 1
ATOM 544 C C . PRO A 1 85 ? 2.633 11.414 -4.051 1.00 98.38 85 PRO A C 1
ATOM 546 O O . PRO A 1 85 ? 1.939 12.114 -4.786 1.00 98.38 85 PRO A O 1
ATOM 549 N N . LEU A 1 86 ? 2.413 10.108 -3.883 1.00 98.62 86 LEU A N 1
ATOM 550 C CA . LEU A 1 86 ? 1.401 9.361 -4.644 1.00 9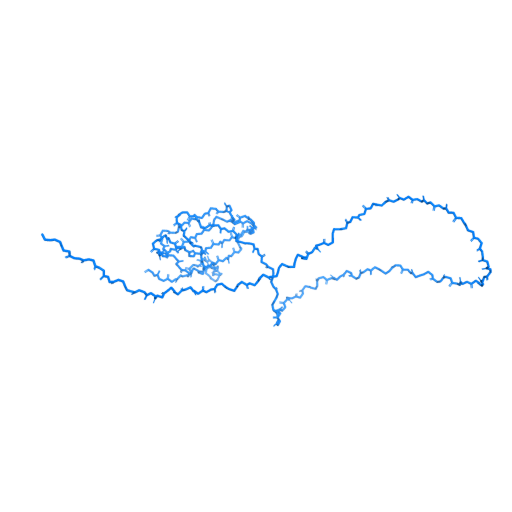8.62 86 LEU A CA 1
ATOM 551 C C . LEU A 1 86 ? 0.001 9.399 -4.022 1.00 98.62 86 LEU A C 1
ATOM 553 O O . LEU A 1 86 ? -0.977 9.204 -4.732 1.00 98.62 86 LEU A O 1
ATOM 557 N N . ALA A 1 87 ? -0.109 9.641 -2.717 1.00 98.75 87 ALA A N 1
ATOM 558 C CA . ALA A 1 87 ? -1.379 9.744 -2.008 1.00 98.75 87 ALA A CA 1
ATOM 559 C C . ALA A 1 87 ? -1.233 10.646 -0.776 1.00 98.75 87 ALA A C 1
ATOM 561 O O . ALA A 1 87 ? -0.148 10.759 -0.204 1.00 98.75 87 ALA A O 1
ATOM 562 N N . GLN A 1 88 ? -2.337 11.265 -0.362 1.00 98.69 88 GLN A N 1
ATOM 563 C CA . GLN A 1 88 ? -2.445 11.968 0.918 1.00 98.69 88 GLN A CA 1
ATOM 564 C C . GLN A 1 88 ? -3.183 11.082 1.929 1.00 98.69 88 GLN A C 1
ATOM 566 O O . GLN A 1 88 ? -4.093 10.359 1.518 1.00 98.69 88 GLN A O 1
ATOM 571 N N . PRO A 1 89 ? -2.832 11.105 3.227 1.00 98.50 89 PRO A N 1
ATOM 572 C CA . PRO A 1 89 ? -3.576 10.365 4.243 1.00 98.50 89 PRO A CA 1
ATOM 573 C C . PRO A 1 89 ? -5.057 10.775 4.267 1.00 98.50 89 PRO A C 1
ATOM 575 O O . PRO A 1 89 ? -5.378 11.962 4.228 1.00 98.50 89 PRO A O 1
ATOM 578 N N . ALA A 1 90 ? -5.958 9.797 4.343 1.00 97.06 90 ALA A N 1
ATOM 579 C CA . ALA A 1 90 ? -7.394 10.022 4.522 1.00 97.06 90 ALA A CA 1
ATOM 580 C C . ALA A 1 90 ? -7.830 9.751 5.978 1.00 97.06 90 ALA A C 1
ATOM 582 O O . ALA A 1 90 ? -7.007 9.467 6.845 1.00 97.06 90 ALA A O 1
ATOM 583 N N . ASN A 1 91 ? -9.137 9.821 6.259 1.00 96.00 91 ASN A N 1
ATOM 584 C CA . ASN A 1 91 ? -9.746 9.317 7.503 1.00 96.00 91 ASN A CA 1
ATOM 585 C C . ASN A 1 91 ? -9.184 9.922 8.811 1.00 96.00 91 ASN A C 1
ATOM 587 O O . ASN A 1 91 ? -9.150 9.259 9.847 1.00 96.00 91 ASN A O 1
ATOM 591 N N . GLY A 1 92 ? -8.721 11.177 8.772 1.00 97.12 92 GLY A N 1
ATOM 592 C CA . GLY A 1 92 ? -8.124 11.849 9.934 1.00 97.12 92 GLY A CA 1
ATOM 593 C C . GLY A 1 92 ? -6.726 11.339 10.311 1.00 97.12 92 GLY A C 1
ATOM 594 O O . GLY A 1 92 ? -6.233 11.640 11.401 1.00 97.12 92 GLY A O 1
ATOM 595 N N . TRP A 1 93 ? -6.081 10.563 9.438 1.00 98.69 93 TRP A N 1
ATOM 596 C CA . TRP A 1 93 ? -4.686 10.171 9.598 1.00 98.69 93 TRP A CA 1
ATOM 597 C C . TRP A 1 93 ? -3.743 11.316 9.228 1.00 98.69 93 TRP A C 1
ATOM 599 O O . TRP A 1 93 ? -4.071 12.189 8.429 1.00 98.69 93 TRP A O 1
ATOM 609 N N . VAL A 1 94 ? -2.551 11.294 9.813 1.00 98.69 94 VAL A N 1
ATOM 610 C CA . VAL A 1 94 ? -1.476 12.263 9.562 1.00 98.69 94 VAL A CA 1
ATOM 611 C C . VAL A 1 94 ? -0.306 11.647 8.798 1.00 98.69 94 VAL A C 1
ATOM 613 O O . VAL A 1 94 ? 0.556 12.370 8.310 1.00 98.69 94 VAL A O 1
ATOM 616 N N . ALA A 1 95 ? -0.262 10.316 8.681 1.00 98.69 95 ALA A N 1
ATOM 617 C CA . ALA A 1 95 ? 0.784 9.611 7.952 1.00 98.69 95 ALA A CA 1
ATOM 618 C C . ALA A 1 95 ? 0.289 8.281 7.370 1.00 98.69 95 ALA A C 1
ATOM 620 O O . ALA A 1 95 ? -0.543 7.597 7.970 1.00 98.69 95 ALA A O 1
ATOM 621 N N . LEU A 1 96 ? 0.878 7.921 6.230 1.00 98.88 96 LEU A N 1
ATOM 622 C CA . LEU A 1 96 ? 0.827 6.610 5.586 1.00 98.88 96 LEU A CA 1
ATOM 623 C C . LEU A 1 96 ? 2.263 6.087 5.546 1.00 98.88 96 LEU A C 1
ATOM 625 O O . LEU A 1 96 ? 3.152 6.811 5.089 1.00 98.88 96 LEU A O 1
ATOM 629 N N . LYS A 1 97 ? 2.517 4.898 6.091 1.00 98.81 97 LYS A N 1
ATOM 630 C CA . LYS A 1 97 ? 3.882 4.416 6.350 1.00 98.81 97 LYS A CA 1
ATOM 631 C C . LYS A 1 97 ? 4.027 2.918 6.100 1.00 98.81 97 LYS A C 1
ATOM 633 O O . LYS A 1 97 ? 3.037 2.214 5.945 1.00 98.81 97 LYS A O 1
ATOM 638 N N . ASP A 1 98 ? 5.276 2.456 6.124 1.00 98.75 98 ASP A N 1
ATOM 639 C CA . ASP A 1 98 ? 5.663 1.043 6.238 1.00 98.75 98 ASP A CA 1
ATOM 640 C C . ASP A 1 98 ? 4.961 0.143 5.206 1.00 98.75 98 ASP A C 1
ATOM 642 O O . ASP A 1 98 ? 4.288 -0.827 5.548 1.00 98.75 98 ASP A O 1
ATOM 646 N N . PHE A 1 99 ? 5.053 0.528 3.932 1.00 98.88 99 PHE A N 1
ATOM 647 C CA . PHE A 1 99 ? 4.306 -0.117 2.858 1.00 98.88 99 PHE A CA 1
ATOM 648 C C . PHE A 1 99 ? 4.778 -1.548 2.575 1.00 98.88 99 PHE A C 1
ATOM 650 O O . PHE A 1 99 ? 5.976 -1.831 2.540 1.00 98.88 99 PHE A O 1
ATOM 657 N N . THR A 1 100 ? 3.820 -2.409 2.245 1.00 98.88 100 THR A N 1
ATOM 658 C CA . THR A 1 100 ? 4.033 -3.691 1.567 1.00 98.88 100 THR A CA 1
ATOM 659 C C . THR A 1 100 ? 3.179 -3.717 0.299 1.00 98.88 100 THR A C 1
ATOM 661 O O . THR A 1 100 ? 2.022 -3.296 0.329 1.00 98.88 100 THR A O 1
ATOM 664 N N . ASP A 1 101 ? 3.759 -4.155 -0.819 1.00 98.75 101 ASP A N 1
ATOM 665 C CA . ASP A 1 101 ? 3.113 -4.212 -2.136 1.00 98.75 101 ASP A CA 1
ATOM 666 C C . ASP A 1 101 ? 3.305 -5.594 -2.758 1.00 98.75 101 ASP A C 1
ATOM 668 O O . ASP A 1 101 ? 4.392 -6.174 -2.704 1.00 98.75 101 ASP A O 1
ATOM 672 N N . VAL A 1 102 ? 2.246 -6.088 -3.393 1.00 98.75 102 VAL A N 1
ATOM 673 C CA . VAL A 1 102 ? 2.297 -7.225 -4.310 1.00 98.75 102 VAL A CA 1
ATOM 674 C C . VAL A 1 102 ? 1.481 -6.901 -5.552 1.00 98.75 102 VAL A C 1
ATOM 676 O O . VAL A 1 102 ? 0.442 -6.246 -5.477 1.00 98.75 102 VAL A O 1
ATOM 679 N N . VAL A 1 103 ? 1.902 -7.431 -6.699 1.00 98.50 103 VAL A N 1
ATOM 680 C CA . VAL A 1 103 ? 1.080 -7.398 -7.909 1.00 98.50 103 VAL A CA 1
ATOM 681 C C . VAL A 1 103 ? 0.267 -8.684 -7.987 1.00 98.50 103 VAL A C 1
ATOM 683 O O . VAL A 1 103 ? 0.821 -9.769 -8.162 1.00 98.50 103 VAL A O 1
ATOM 686 N N . TYR A 1 104 ? -1.054 -8.566 -7.881 1.00 98.06 104 TYR A N 1
ATOM 687 C CA . TYR A 1 104 ? -1.986 -9.685 -7.997 1.00 98.06 104 TYR A CA 1
ATOM 688 C C . TYR A 1 104 ? -3.061 -9.369 -9.037 1.00 98.06 104 TYR A C 1
ATOM 690 O O . TYR A 1 104 ? -3.668 -8.299 -9.013 1.00 98.06 104 TYR A O 1
ATOM 698 N N . ASN A 1 105 ? -3.271 -10.282 -9.991 1.00 97.44 105 ASN A N 1
ATOM 699 C CA . ASN A 1 105 ? -4.197 -10.105 -11.119 1.00 97.44 105 ASN A CA 1
ATOM 700 C C . ASN A 1 105 ? -4.011 -8.764 -11.863 1.00 97.44 105 ASN A C 1
ATOM 702 O O . ASN A 1 105 ? -4.977 -8.092 -12.223 1.00 97.44 105 ASN A O 1
ATOM 706 N N . GLY A 1 106 ? -2.751 -8.362 -12.068 1.00 98.06 106 GLY A N 1
ATOM 707 C CA . GLY A 1 106 ? -2.395 -7.133 -12.786 1.00 98.06 106 GLY A CA 1
ATOM 708 C C . GLY A 1 106 ? -2.684 -5.835 -12.024 1.00 98.06 106 GLY A C 1
ATOM 709 O O . GLY A 1 106 ? -2.768 -4.777 -12.646 1.00 98.06 106 GLY A O 1
ATOM 710 N N . LYS A 1 107 ? -2.868 -5.900 -10.701 1.00 98.69 107 LYS A N 1
ATOM 711 C CA . LYS A 1 107 ? -3.096 -4.736 -9.838 1.00 98.69 107 LYS A CA 1
ATOM 712 C C . LYS A 1 107 ? -2.128 -4.733 -8.665 1.00 98.69 107 LYS A C 1
ATOM 714 O O . LYS A 1 107 ? -1.795 -5.794 -8.147 1.00 98.69 107 LYS A O 1
ATOM 719 N N . HIS A 1 108 ? -1.744 -3.543 -8.234 1.00 98.75 108 HIS A N 1
ATOM 720 C CA . HIS A 1 108 ? -1.056 -3.317 -6.973 1.00 98.75 108 HIS A CA 1
ATOM 721 C C . HIS A 1 108 ? -2.022 -3.537 -5.811 1.00 98.75 108 HIS A C 1
ATOM 723 O O . HIS A 1 108 ? -3.133 -2.990 -5.799 1.00 98.75 108 HIS A O 1
ATOM 729 N N . ILE A 1 109 ? -1.588 -4.340 -4.848 1.00 98.69 109 ILE A N 1
ATOM 730 C CA . ILE A 1 109 ? -2.252 -4.569 -3.570 1.00 98.69 109 ILE A CA 1
ATOM 731 C C . ILE A 1 109 ? -1.317 -4.022 -2.501 1.00 98.69 109 ILE A C 1
ATOM 733 O O . ILE A 1 109 ? -0.317 -4.655 -2.164 1.00 98.69 109 ILE A O 1
ATOM 737 N N . VAL A 1 110 ? -1.647 -2.837 -1.989 1.00 98.88 110 VAL A N 1
ATOM 738 C CA . VAL A 1 110 ? -0.791 -2.104 -1.054 1.00 98.88 110 VAL A CA 1
ATOM 739 C C . VAL A 1 110 ? -1.440 -2.046 0.320 1.00 98.88 110 VAL A C 1
ATOM 741 O O . VAL A 1 110 ? -2.559 -1.543 0.462 1.00 98.88 110 VAL A O 1
ATOM 744 N N . TYR A 1 111 ? -0.704 -2.507 1.327 1.00 98.94 111 TYR A N 1
ATOM 745 C CA . TYR A 1 111 ? -1.008 -2.294 2.742 1.00 98.94 111 TYR A CA 1
ATOM 746 C C . TYR A 1 111 ? 0.066 -1.417 3.384 1.00 98.94 111 TYR A C 1
ATOM 748 O O . TYR A 1 111 ? 1.185 -1.318 2.877 1.00 98.94 111 TYR A O 1
ATOM 756 N N . GLY A 1 112 ? -0.263 -0.791 4.509 1.00 98.81 112 GLY A N 1
ATOM 757 C CA . GLY A 1 112 ? 0.696 -0.008 5.284 1.00 98.81 112 GLY A CA 1
ATOM 758 C C . GLY A 1 112 ? 0.179 0.376 6.664 1.00 98.81 112 GLY A C 1
ATOM 759 O O . GLY A 1 112 ? -0.988 0.156 7.001 1.00 98.81 112 GLY A O 1
ATOM 760 N N . SER A 1 113 ? 1.058 0.975 7.459 1.00 98.88 113 SER A N 1
ATOM 761 C CA . SER A 1 113 ? 0.732 1.585 8.746 1.00 98.88 113 SER A CA 1
ATOM 762 C C . SER A 1 113 ? 0.053 2.947 8.561 1.00 98.88 113 SER A C 1
ATOM 764 O O . SER A 1 113 ? 0.353 3.698 7.627 1.00 98.88 113 SER A O 1
ATOM 766 N N . THR A 1 114 ? -0.800 3.316 9.513 1.00 98.81 114 THR A N 1
ATOM 767 C CA . THR A 1 114 ? -1.366 4.667 9.644 1.00 98.81 114 THR A CA 1
ATOM 768 C C . THR A 1 114 ? -1.008 5.266 10.994 1.00 98.81 114 THR A C 1
ATOM 770 O O . THR A 1 114 ? -0.728 4.543 11.949 1.00 98.81 114 THR A O 1
ATOM 773 N N . VAL A 1 115 ? -1.029 6.596 11.084 1.00 98.62 115 VAL A N 1
ATOM 774 C CA . VAL A 1 115 ? -0.928 7.322 12.357 1.00 98.62 115 VAL A CA 1
ATOM 775 C C . VAL A 1 115 ? -2.072 8.321 12.422 1.00 98.62 115 VAL A C 1
ATOM 777 O O . VAL A 1 115 ? -2.269 9.074 11.470 1.00 98.62 115 VAL A O 1
ATOM 780 N N . ASN A 1 116 ? -2.837 8.338 13.512 1.00 97.81 116 ASN A N 1
ATOM 781 C CA . ASN A 1 116 ? -3.882 9.345 13.719 1.00 97.81 116 ASN A CA 1
ATOM 782 C C . ASN A 1 116 ? -3.338 10.618 14.398 1.00 97.81 116 ASN A C 1
ATOM 784 O O . ASN A 1 116 ? -2.181 10.672 14.809 1.00 97.81 116 ASN A O 1
ATOM 788 N N . GLN A 1 117 ? -4.178 11.644 14.551 1.00 97.69 117 GLN A N 1
ATOM 789 C CA . GLN A 1 117 ? -3.786 12.917 15.181 1.00 97.69 117 GLN A CA 1
ATOM 790 C C . GLN A 1 117 ? -3.248 12.777 16.618 1.00 97.69 117 GLN A C 1
ATOM 792 O O . GLN A 1 117 ? -2.458 13.605 17.056 1.00 97.69 117 GLN A O 1
ATOM 797 N N . SER A 1 118 ? -3.641 11.729 17.347 1.00 97.62 118 SER A N 1
ATOM 798 C CA . SER A 1 118 ? -3.152 11.439 18.703 1.00 97.62 118 SER A CA 1
ATOM 799 C C . SER A 1 118 ? -1.869 10.598 18.723 1.00 97.62 118 SER A C 1
ATOM 801 O O . SER A 1 118 ? -1.462 10.140 19.788 1.00 97.62 118 SER A O 1
ATOM 803 N N . GLY A 1 119 ? -1.254 10.331 17.567 1.00 97.38 119 GLY A N 1
ATOM 804 C CA . GLY A 1 119 ? -0.040 9.519 17.461 1.00 97.38 119 GLY A CA 1
ATOM 805 C C . GLY A 1 119 ? -0.268 8.009 17.597 1.00 97.38 119 GLY A C 1
ATOM 806 O O . GLY A 1 119 ? 0.698 7.258 17.726 1.00 97.38 119 GLY A O 1
ATOM 807 N N . LYS A 1 120 ? -1.522 7.534 17.578 1.00 97.75 120 LYS A N 1
ATOM 808 C CA . LYS A 1 120 ? -1.834 6.098 17.651 1.00 97.75 120 LYS A CA 1
ATOM 809 C C . LYS A 1 120 ? -1.608 5.459 16.285 1.00 97.75 120 LYS A C 1
ATOM 811 O O . LYS A 1 120 ? -2.101 5.971 15.278 1.00 97.75 120 LYS A O 1
ATOM 816 N N . TYR A 1 121 ? -0.898 4.335 16.287 1.00 98.56 121 TYR A N 1
ATOM 817 C CA . TYR A 1 121 ? -0.650 3.535 15.095 1.00 98.56 121 TYR A CA 1
ATOM 818 C C . TYR A 1 121 ? -1.822 2.599 14.799 1.00 98.56 121 TYR A C 1
ATOM 820 O O . TYR A 1 121 ? -2.434 2.039 15.709 1.00 98.56 121 TYR A O 1
ATOM 828 N N . GLY A 1 122 ? -2.099 2.430 13.514 1.00 98.50 122 GLY A N 1
ATOM 829 C CA . GLY A 1 122 ? -3.005 1.427 12.970 1.00 98.50 122 GLY A CA 1
ATOM 830 C C . GLY A 1 122 ? -2.467 0.904 11.643 1.00 98.50 122 GLY A C 1
ATOM 831 O O . GLY A 1 122 ? -1.292 1.093 11.324 1.00 98.50 122 GLY A O 1
ATOM 832 N N . SER A 1 123 ? -3.326 0.278 10.849 1.00 98.81 123 SER A N 1
ATOM 833 C CA . SER A 1 123 ? -2.994 -0.165 9.495 1.00 98.81 123 SER A CA 1
ATOM 834 C C . SER A 1 123 ? -4.152 0.064 8.533 1.00 98.81 123 SER A C 1
ATOM 836 O O . SER A 1 123 ? -5.302 0.269 8.939 1.00 98.81 123 SER A O 1
ATOM 838 N N . MET A 1 124 ? -3.838 0.059 7.244 1.00 98.88 124 MET A N 1
ATOM 839 C CA . MET A 1 124 ? -4.791 0.260 6.161 1.00 98.88 124 MET A CA 1
ATOM 840 C C . MET A 1 124 ? -4.415 -0.557 4.927 1.00 98.88 124 MET A C 1
ATOM 842 O O . MET A 1 124 ? -3.274 -1.001 4.786 1.00 98.88 124 MET A O 1
ATOM 846 N N . GLY A 1 125 ? -5.388 -0.725 4.035 1.00 98.81 125 GLY A N 1
ATOM 847 C CA . GLY A 1 125 ? -5.178 -1.154 2.658 1.00 98.81 125 GLY A CA 1
ATOM 848 C C . GLY A 1 125 ? -5.726 -0.120 1.676 1.00 98.81 125 GLY A C 1
ATOM 849 O O . GLY A 1 125 ? -6.731 0.546 1.955 1.00 98.81 125 GLY A O 1
ATOM 850 N N . PHE A 1 126 ? -5.073 0.006 0.524 1.00 98.88 126 PHE A N 1
ATOM 851 C CA . PHE A 1 126 ? -5.622 0.722 -0.626 1.00 98.88 126 PHE A CA 1
ATOM 852 C C . PHE A 1 126 ? -6.532 -0.200 -1.443 1.00 98.88 126 PHE A C 1
ATOM 854 O O . PHE A 1 126 ? -6.246 -1.389 -1.602 1.00 98.88 126 PHE A O 1
ATOM 861 N N . ALA A 1 127 ? -7.596 0.350 -2.028 1.00 98.75 127 ALA A N 1
ATOM 862 C CA . ALA A 1 127 ? -8.334 -0.342 -3.078 1.00 98.75 127 ALA A CA 1
ATOM 863 C C . ALA A 1 127 ? -7.381 -0.701 -4.242 1.00 98.75 127 ALA A C 1
ATOM 865 O O . ALA A 1 127 ? -6.580 0.149 -4.635 1.00 98.75 127 ALA A O 1
ATOM 866 N N . PRO A 1 128 ? -7.457 -1.912 -4.826 1.00 98.62 128 PRO A N 1
ATOM 867 C CA . PRO A 1 128 ? -6.527 -2.337 -5.871 1.00 98.62 128 PRO A CA 1
ATOM 868 C C . PRO A 1 128 ? -6.506 -1.407 -7.091 1.00 98.62 128 PRO A C 1
ATOM 870 O O . PRO A 1 128 ? -7.551 -1.118 -7.681 1.00 98.62 128 PRO A O 1
ATOM 873 N N . PHE A 1 129 ? -5.314 -1.010 -7.539 1.00 98.75 129 PHE A N 1
ATOM 874 C CA . PHE A 1 129 ? -5.127 -0.106 -8.681 1.00 98.75 129 PHE A CA 1
ATOM 875 C C . PHE A 1 129 ? -4.102 -0.655 -9.682 1.00 98.75 129 PHE A C 1
ATOM 877 O O . PHE A 1 129 ? -3.215 -1.422 -9.328 1.00 98.75 129 PHE A O 1
ATOM 884 N N . THR A 1 130 ? -4.234 -0.298 -10.962 1.00 98.38 130 THR A N 1
ATOM 885 C CA . THR A 1 130 ? -3.395 -0.868 -12.037 1.00 98.38 130 THR A CA 1
ATOM 886 C C . THR A 1 130 ? -2.083 -0.102 -12.242 1.00 98.38 130 THR A C 1
ATOM 888 O O . THR A 1 130 ? -1.072 -0.702 -12.582 1.00 98.38 130 THR A O 1
ATOM 891 N N . SER A 1 131 ? -2.080 1.218 -12.045 1.00 97.94 131 SER A N 1
ATOM 892 C CA . SER A 1 131 ? -0.904 2.076 -12.232 1.00 97.94 131 SER A CA 1
ATOM 893 C C . SER A 1 131 ? -0.674 2.959 -11.013 1.00 97.94 131 SER A C 1
ATOM 895 O O . SER A 1 131 ? -1.634 3.396 -10.383 1.00 97.94 131 SER A O 1
ATOM 897 N N . TRP A 1 132 ? 0.583 3.305 -10.726 1.00 98.50 132 TRP A N 1
ATOM 898 C CA . TRP A 1 132 ? 0.940 4.176 -9.596 1.00 98.50 132 TRP A CA 1
ATOM 899 C C . TRP A 1 132 ? 0.236 5.539 -9.611 1.00 98.50 132 TRP A C 1
ATOM 901 O O . TRP A 1 132 ? -0.086 6.074 -8.556 1.00 98.50 132 TRP A O 1
ATOM 911 N N . SER A 1 133 ? -0.086 6.072 -10.793 1.00 97.69 133 SER A N 1
ATOM 912 C CA . SER A 1 133 ? -0.897 7.290 -10.931 1.00 97.69 133 SER A CA 1
ATOM 913 C C . SER A 1 133 ? -2.316 7.158 -10.359 1.00 97.69 133 SER A C 1
ATOM 915 O O . SER A 1 133 ? -2.909 8.161 -9.976 1.00 97.69 133 SER A O 1
ATOM 917 N N . GLY A 1 134 ? -2.859 5.940 -10.279 1.00 98.06 134 GLY A N 1
ATOM 918 C CA . GLY A 1 134 ? -4.163 5.652 -9.683 1.00 98.06 134 GLY A CA 1
ATOM 919 C C . GLY A 1 134 ? -4.146 5.541 -8.156 1.00 98.06 134 GLY A C 1
ATOM 920 O O . GLY A 1 134 ? -5.212 5.502 -7.550 1.00 98.06 134 GLY A O 1
ATOM 921 N N . MET A 1 135 ? -2.972 5.519 -7.513 1.00 98.69 135 MET A N 1
ATOM 922 C CA . MET A 1 135 ? -2.872 5.399 -6.052 1.00 98.69 135 MET A CA 1
ATOM 923 C C . MET A 1 135 ? -3.507 6.596 -5.325 1.00 98.69 135 MET A C 1
ATOM 925 O O . MET A 1 135 ? -4.081 6.427 -4.253 1.00 98.69 135 MET A O 1
ATOM 929 N N . ALA A 1 136 ? -3.472 7.787 -5.933 1.00 98.19 136 ALA A N 1
ATOM 930 C CA . ALA A 1 136 ? -4.044 9.008 -5.363 1.00 98.19 136 ALA A CA 1
ATOM 931 C C . ALA A 1 136 ? -5.570 8.943 -5.187 1.00 98.19 136 ALA A C 1
ATOM 933 O O . ALA A 1 136 ? -6.106 9.558 -4.268 1.00 98.19 136 ALA A O 1
ATOM 934 N N . SER A 1 137 ? -6.267 8.219 -6.069 1.00 98.00 137 SER A N 1
ATOM 935 C CA . SER A 1 137 ? -7.726 8.058 -6.050 1.00 98.00 137 SER A CA 1
ATOM 936 C C . SER A 1 137 ? -8.181 6.710 -5.487 1.00 98.00 137 SER A C 1
ATOM 938 O O . SER A 1 137 ? -9.382 6.495 -5.312 1.00 98.00 137 SER A O 1
ATOM 940 N N . ALA A 1 138 ? -7.249 5.802 -5.189 1.00 98.69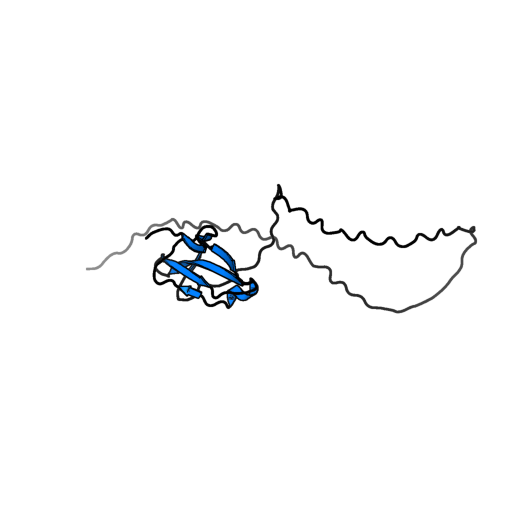 138 ALA A N 1
ATOM 941 C CA . ALA A 1 138 ? -7.557 4.534 -4.552 1.00 98.69 138 ALA A CA 1
ATOM 942 C C . ALA A 1 138 ? -8.093 4.771 -3.133 1.00 98.69 138 ALA A C 1
ATOM 944 O O . ALA A 1 138 ? -7.462 5.440 -2.311 1.00 98.69 138 ALA A O 1
ATOM 945 N N . ALA A 1 139 ? -9.268 4.207 -2.840 1.00 98.75 139 ALA A N 1
ATOM 946 C CA . ALA A 1 139 ? -9.873 4.319 -1.519 1.00 98.75 139 ALA A CA 1
ATOM 947 C C . ALA A 1 139 ? -8.937 3.749 -0.444 1.00 98.75 139 ALA A C 1
ATOM 949 O O . ALA A 1 139 ? -8.310 2.712 -0.649 1.00 98.75 139 ALA A O 1
ATOM 950 N N . GLN A 1 140 ? -8.864 4.424 0.702 1.00 98.81 140 GLN A N 1
ATOM 951 C CA . GLN A 1 140 ? -8.050 4.012 1.840 1.00 98.81 140 GLN A CA 1
ATOM 952 C C . GLN A 1 140 ? -8.941 3.444 2.942 1.00 98.81 140 GLN A C 1
ATOM 954 O O . GLN A 1 140 ? -9.743 4.176 3.531 1.00 98.81 140 GLN A O 1
ATOM 959 N N . THR A 1 141 ? -8.788 2.159 3.247 1.00 98.75 141 THR A N 1
ATOM 960 C CA . THR A 1 141 ? -9.620 1.456 4.231 1.00 98.75 141 THR A CA 1
ATOM 961 C C . THR A 1 141 ? -8.775 1.041 5.426 1.00 98.75 141 THR A C 1
ATOM 963 O O . THR A 1 141 ? -7.833 0.267 5.284 1.00 98.75 141 THR A O 1
ATOM 966 N N . GLY A 1 142 ? -9.104 1.566 6.609 1.00 98.56 142 GLY A N 1
ATOM 967 C CA . GLY A 1 142 ? -8.463 1.158 7.859 1.00 98.56 142 GLY A CA 1
ATOM 968 C C . GLY A 1 142 ? -8.857 -0.265 8.260 1.00 98.56 142 GLY A C 1
ATOM 969 O O . GLY A 1 142 ? -9.997 -0.676 8.047 1.00 98.56 142 GLY A O 1
ATOM 970 N N . MET A 1 143 ? -7.925 -1.009 8.850 1.00 98.25 143 MET A N 1
ATOM 971 C CA . MET A 1 143 ? -8.188 -2.349 9.382 1.00 98.25 143 MET A CA 1
ATOM 972 C C . MET A 1 143 ? -8.739 -2.265 10.811 1.00 98.25 143 MET A C 1
ATOM 974 O O . MET A 1 143 ? -8.311 -1.424 11.600 1.00 98.25 143 MET A O 1
ATOM 978 N N . SER A 1 144 ? -9.683 -3.145 11.155 1.00 96.50 144 SER A N 1
ATOM 979 C CA . SER A 1 144 ? -10.293 -3.208 12.494 1.00 96.50 144 SER A CA 1
ATOM 980 C C . SER A 1 144 ? -9.333 -3.711 13.571 1.00 96.50 144 SER A C 1
ATOM 982 O O . SER A 1 144 ? -9.379 -3.234 14.701 1.00 96.50 144 SER A O 1
ATOM 984 N N . GLN A 1 145 ? -8.467 -4.665 13.224 1.00 97.25 145 GLN A N 1
ATOM 985 C CA . GLN A 1 145 ? -7.307 -5.042 14.026 1.00 97.25 145 GLN A CA 1
ATOM 986 C C . GLN A 1 145 ? -6.058 -4.445 13.383 1.00 97.25 145 GLN A C 1
ATOM 988 O O . GLN A 1 145 ? -5.856 -4.576 12.174 1.00 97.25 145 GLN A O 1
ATOM 993 N N . ALA A 1 146 ? -5.236 -3.777 14.191 1.00 97.75 146 ALA A N 1
ATOM 994 C CA . ALA A 1 146 ? -4.022 -3.148 13.704 1.00 97.75 146 ALA A CA 1
ATOM 995 C C . ALA A 1 146 ? -3.003 -4.210 13.265 1.00 97.75 146 ALA A C 1
ATOM 997 O O . ALA A 1 146 ? -2.694 -5.142 13.996 1.00 97.75 146 ALA A O 1
ATOM 998 N N . ALA A 1 147 ? -2.464 -4.019 12.069 1.00 98.38 147 ALA A N 1
ATOM 999 C CA . ALA A 1 147 ? -1.396 -4.799 11.468 1.00 98.38 147 ALA A CA 1
ATOM 1000 C C . ALA A 1 147 ? -0.212 -3.862 11.192 1.00 98.38 147 ALA A C 1
ATOM 1002 O O . ALA A 1 147 ? 0.102 -3.570 10.039 1.00 98.38 147 ALA A O 1
ATOM 1003 N N . VAL A 1 148 ? 0.379 -3.298 12.250 1.00 98.62 148 VAL A N 1
ATOM 1004 C CA . VAL A 1 148 ? 1.462 -2.306 12.122 1.00 98.62 148 VAL A CA 1
ATOM 1005 C C . VAL A 1 148 ? 2.689 -2.952 11.471 1.00 98.62 148 VAL A C 1
ATOM 1007 O O . VAL A 1 148 ? 3.003 -4.107 11.764 1.00 98.62 148 VAL A O 1
ATOM 1010 N N . ALA A 1 149 ? 3.365 -2.196 10.597 1.00 98.69 149 ALA A N 1
ATOM 1011 C CA . ALA A 1 149 ? 4.507 -2.633 9.787 1.00 98.69 149 ALA A CA 1
ATOM 1012 C C . ALA A 1 149 ? 4.251 -3.974 9.061 1.00 98.69 149 ALA A C 1
ATOM 1014 O O . ALA A 1 149 ? 4.939 -4.968 9.315 1.00 98.69 149 ALA A O 1
ATOM 1015 N N . PRO A 1 150 ? 3.222 -4.033 8.194 1.00 98.75 150 PRO A N 1
ATOM 1016 C CA . PRO A 1 150 ? 2.786 -5.284 7.598 1.00 98.75 150 PRO A CA 1
ATOM 1017 C C . PRO A 1 150 ? 3.786 -5.810 6.560 1.00 98.75 150 PRO A C 1
ATOM 1019 O O . PRO A 1 150 ? 4.405 -5.049 5.822 1.00 98.75 150 PRO A O 1
ATOM 1022 N N . THR A 1 151 ? 3.879 -7.133 6.437 1.00 98.88 151 THR A N 1
ATOM 1023 C CA . THR A 1 151 ? 4.511 -7.824 5.303 1.00 98.88 151 THR A CA 1
ATOM 1024 C C . THR A 1 151 ? 3.494 -8.767 4.676 1.00 98.88 151 THR A C 1
ATOM 1026 O O . THR A 1 151 ? 3.104 -9.755 5.302 1.00 98.88 151 THR A O 1
ATOM 1029 N N . LEU A 1 152 ? 3.065 -8.464 3.450 1.00 98.75 152 LEU A N 1
ATOM 1030 C CA . LEU A 1 152 ? 2.127 -9.275 2.679 1.00 98.75 152 LEU A CA 1
ATOM 1031 C C . LEU A 1 152 ? 2.882 -10.130 1.660 1.00 98.75 152 LEU A C 1
ATOM 1033 O O . LEU A 1 152 ? 3.661 -9.617 0.860 1.00 98.75 152 LEU A O 1
ATOM 1037 N N . PHE A 1 153 ? 2.617 -11.432 1.648 1.00 98.75 153 PHE A N 1
ATOM 1038 C CA . PHE A 1 153 ? 3.139 -12.328 0.620 1.00 98.75 153 PHE A CA 1
ATOM 1039 C C . PHE A 1 153 ? 2.259 -13.563 0.445 1.00 98.75 153 PHE A C 1
ATOM 1041 O O . PHE A 1 153 ? 1.476 -13.941 1.319 1.00 98.75 153 PHE A O 1
ATOM 1048 N N . TYR A 1 154 ? 2.411 -14.210 -0.707 1.00 98.62 154 TYR A N 1
ATOM 1049 C CA . TYR A 1 154 ? 1.760 -15.477 -0.996 1.00 98.62 154 TYR A CA 1
ATOM 1050 C C . TYR A 1 154 ? 2.678 -16.646 -0.631 1.00 98.62 154 TYR A C 1
ATOM 1052 O O . TYR A 1 154 ? 3.770 -16.792 -1.184 1.00 98.62 154 TYR A O 1
ATOM 1060 N N . PHE A 1 155 ? 2.235 -17.504 0.286 1.00 98.62 155 PHE A N 1
ATOM 1061 C CA . PHE A 1 155 ? 2.966 -18.700 0.682 1.00 98.62 155 PHE A CA 1
ATOM 1062 C C . PHE A 1 155 ? 2.515 -19.903 -0.154 1.00 98.62 155 PHE A C 1
ATOM 1064 O O . PHE A 1 155 ? 1.631 -20.677 0.231 1.00 98.62 155 PHE A O 1
ATOM 1071 N N . ALA A 1 156 ? 3.154 -20.061 -1.317 1.00 98.56 156 ALA A N 1
ATOM 1072 C CA . ALA A 1 156 ? 2.806 -21.075 -2.313 1.00 98.56 156 ALA A CA 1
ATOM 1073 C C . ALA A 1 156 ? 2.727 -22.519 -1.773 1.00 98.56 156 ALA A C 1
ATOM 1075 O O . ALA A 1 156 ? 1.759 -23.199 -2.110 1.00 98.56 156 ALA A O 1
ATOM 1076 N N . PRO A 1 157 ? 3.634 -22.996 -0.889 1.00 98.50 157 PRO A N 1
ATOM 1077 C CA . PRO A 1 157 ? 3.579 -24.371 -0.378 1.00 98.50 157 PRO A CA 1
ATOM 1078 C C . PRO A 1 157 ? 2.293 -24.732 0.375 1.00 98.50 157 PRO A C 1
ATOM 1080 O O . PRO A 1 157 ? 1.995 -25.913 0.543 1.00 98.50 157 PRO A O 1
ATOM 1083 N N . LYS A 1 158 ? 1.548 -23.734 0.870 1.00 98.56 158 LYS A N 1
ATOM 1084 C CA . LYS A 1 158 ? 0.270 -23.934 1.569 1.00 98.56 158 LYS A CA 1
ATOM 1085 C C . LYS A 1 158 ? -0.913 -23.284 0.860 1.00 98.56 158 LYS A C 1
ATOM 1087 O O . LYS A 1 158 ? -2.022 -23.397 1.361 1.00 98.56 158 LYS A O 1
ATOM 1092 N N . ASN A 1 159 ? -0.694 -22.648 -0.291 1.00 97.94 159 ASN A N 1
ATOM 1093 C CA . ASN A 1 159 ? -1.734 -21.976 -1.066 1.00 97.94 159 ASN A CA 1
ATOM 1094 C C . ASN A 1 159 ? -2.523 -20.937 -0.238 1.00 97.94 159 ASN A C 1
ATOM 1096 O O . ASN A 1 159 ? -3.752 -20.893 -0.275 1.00 97.94 159 ASN A O 1
ATOM 1100 N N . ILE A 1 160 ? -1.808 -20.122 0.547 1.00 98.69 160 ILE A N 1
ATOM 1101 C CA . ILE A 1 160 ? -2.397 -19.085 1.406 1.00 98.69 160 ILE A CA 1
ATOM 1102 C C . ILE A 1 160 ? -1.675 -17.752 1.243 1.00 98.69 160 ILE A C 1
ATOM 1104 O O . ILE A 1 160 ? -0.472 -17.700 0.990 1.00 98.69 160 ILE A O 1
ATOM 1108 N N . TRP A 1 161 ? -2.412 -16.668 1.454 1.00 98.69 161 TRP A N 1
ATOM 1109 C CA . TRP A 1 161 ? -1.833 -15.353 1.701 1.00 98.69 161 TRP A CA 1
ATOM 1110 C C . TRP A 1 161 ? -1.488 -15.209 3.180 1.00 98.69 161 TRP A C 1
ATOM 1112 O O . TRP A 1 161 ? -2.247 -15.649 4.044 1.00 98.69 161 TRP A O 1
ATOM 1122 N N . VAL A 1 162 ? -0.345 -14.591 3.461 1.00 98.62 162 VAL A N 1
ATOM 1123 C CA . VAL A 1 162 ? 0.140 -14.328 4.816 1.00 98.62 162 VAL A CA 1
ATOM 1124 C C . VAL A 1 162 ? 0.366 -12.832 4.970 1.00 98.62 162 VAL A C 1
ATOM 1126 O O . VAL A 1 162 ? 0.993 -12.207 4.116 1.00 98.62 162 VAL A O 1
ATOM 1129 N N . MET A 1 163 ? -0.128 -12.279 6.077 1.00 98.50 163 MET A N 1
ATOM 1130 C CA . MET A 1 163 ? 0.199 -10.934 6.534 1.00 98.50 163 MET A CA 1
ATOM 1131 C C . MET A 1 163 ? 0.894 -11.041 7.890 1.00 98.50 163 MET A C 1
ATOM 1133 O O . MET A 1 163 ? 0.253 -11.333 8.897 1.00 98.50 163 MET A O 1
ATOM 1137 N N . ALA A 1 164 ? 2.209 -10.845 7.899 1.00 98.50 164 ALA A N 1
ATOM 1138 C CA . ALA A 1 164 ? 2.983 -10.737 9.132 1.00 98.50 164 ALA A CA 1
ATOM 1139 C C . ALA A 1 164 ? 2.978 -9.283 9.618 1.00 98.50 164 ALA A C 1
ATOM 1141 O O . ALA A 1 164 ? 2.995 -8.367 8.798 1.00 98.50 164 ALA A O 1
ATOM 1142 N N . THR A 1 165 ? 2.936 -9.069 10.932 1.00 98.56 165 THR A N 1
ATOM 1143 C CA . THR A 1 165 ? 2.809 -7.737 11.548 1.00 98.56 165 THR A CA 1
ATOM 1144 C C . THR A 1 165 ? 3.586 -7.699 12.862 1.00 98.56 165 THR A C 1
ATOM 1146 O O . THR A 1 165 ? 4.003 -8.740 13.378 1.00 98.56 165 THR A O 1
ATOM 1149 N N . GLN A 1 166 ? 3.752 -6.505 13.428 1.00 96.94 166 GLN A N 1
ATOM 1150 C CA . GLN A 1 166 ? 4.188 -6.333 14.814 1.00 96.94 166 GLN A CA 1
ATOM 1151 C C . GLN A 1 166 ? 3.048 -5.815 15.694 1.00 96.94 166 GLN A C 1
ATOM 1153 O O . GLN A 1 166 ? 2.074 -5.275 15.175 1.00 96.94 166 GLN A O 1
ATOM 1158 N N . TRP A 1 167 ? 3.247 -5.935 17.012 1.00 92.06 167 TRP A N 1
ATOM 1159 C CA . TRP A 1 167 ? 2.368 -5.446 18.086 1.00 92.06 167 TRP A CA 1
ATOM 1160 C C . TRP A 1 167 ? 0.943 -6.028 17.992 1.00 92.06 167 TRP A C 1
ATOM 1162 O O . TRP A 1 167 ? 0.146 -5.599 17.169 1.00 92.06 167 TRP A O 1
ATOM 1172 N N . GLY A 1 168 ? 0.659 -7.040 18.822 1.00 84.00 168 GLY A N 1
ATOM 1173 C CA . GLY A 1 168 ? -0.629 -7.747 18.878 1.00 84.00 168 GLY A CA 1
ATOM 1174 C C . GLY A 1 168 ? -1.618 -7.093 19.827 1.00 84.00 168 GLY A C 1
ATOM 1175 O O . GLY A 1 168 ? -1.287 -7.032 21.031 1.00 84.00 168 GLY A O 1
#

Radius of gyration: 32.53 Å; chains: 1; bounding box: 50×71×111 Å

Secondary structure (DSSP, 8-state):
--------------------------------------------------------PPPPPPP------PPPPPPSS------S------TTEEEEEEEEEEEETTEEEEEEEEEETT--EEEEEEPPBSSGGGTTTS-EEE-SS--EEEEEEEEGGGTEEEEEEE--

pLDDT: mean 73.14, std 29.87, range [26.78, 98.94]

Sequence (168 aa):
MVPSTAGTPSGSTSTTGAPSGTRLSSASSPAAAGGSTTAGSKPTSGTTTAPSTTTTTAPSTPPTTARASGGCSLPSTYHWSSTGPLAQPANGWVALKDFTDVVYNGKHIVYGSTVNQSGKYGSMGFAPFTSWSGMASAAQTGMSQAAVAPTLFYFAPKNIWVMATQWG